Protein AF-A0A2V9VCJ1-F1 (afdb_monomer_lite)

Foldseek 3Di:
DVVVVVVVVVVVVVVVVVVVVLVVVCVVQNPVLSVLVVVCVVVVVLCCCCPVVVVCVVPDPVVVVVNVVVVVVSVVVNVVVVVVSD

Sequence (86 aa):
PASGHLLGVLGGFIWGTGTVFNMVAASLTGVAISYAIGQSAPMVAALWGVLVWKEFAGAGSRSKMYLVLMFVFYGLAILLIAKANG

Radius of gyration: 16.56 Å; chains: 1; bounding box: 29×42×34 Å

Structure (mmCIF, N/CA/C/O backbone):
data_AF-A0A2V9VCJ1-F1
#
_entry.id   AF-A0A2V9VCJ1-F1
#
loop_
_atom_site.group_PDB
_atom_site.id
_atom_site.type_symbol
_atom_site.label_atom_id
_atom_site.label_alt_id
_atom_site.label_comp_id
_atom_site.label_asym_id
_atom_site.label_entity_id
_atom_site.label_seq_id
_atom_site.pdbx_PDB_ins_code
_atom_site.Cartn_x
_atom_site.Cartn_y
_atom_site.Cartn_z
_atom_site.occupancy
_atom_site.B_iso_or_equiv
_atom_site.auth_seq_id
_atom_site.auth_comp_id
_atom_site.auth_asym_id
_atom_site.auth_atom_id
_atom_site.pdbx_PDB_model_num
ATOM 1 N N . PRO A 1 1 ? 0.346 -28.808 13.773 1.00 61.94 1 PRO A N 1
ATOM 2 C CA . PRO A 1 1 ? -1.028 -29.186 13.347 1.00 61.94 1 PRO A CA 1
ATOM 3 C C . PRO A 1 1 ? -1.193 -29.051 11.825 1.00 61.94 1 PRO A C 1
ATOM 5 O O . PRO A 1 1 ? -0.695 -28.084 11.258 1.00 61.94 1 PRO A O 1
ATOM 8 N N . ALA A 1 2 ? -1.879 -29.992 11.164 1.00 67.75 2 ALA A N 1
ATOM 9 C CA . ALA A 1 2 ? -2.047 -30.005 9.702 1.00 67.75 2 ALA A CA 1
ATOM 10 C C . ALA A 1 2 ? -2.670 -28.707 9.133 1.00 67.75 2 ALA A C 1
ATOM 12 O O . ALA A 1 2 ? -2.297 -28.270 8.048 1.00 67.75 2 ALA A O 1
ATOM 13 N N . SER A 1 3 ? -3.529 -28.028 9.904 1.00 70.69 3 SER A N 1
ATOM 14 C CA . SER A 1 3 ? -4.086 -26.711 9.553 1.00 70.69 3 SER A CA 1
ATOM 15 C C . SER A 1 3 ? -3.021 -25.615 9.401 1.00 70.69 3 SER A C 1
ATOM 17 O O . SER A 1 3 ? -3.115 -24.791 8.497 1.00 70.69 3 SER A O 1
ATOM 19 N N . GLY A 1 4 ? -1.972 -25.634 10.230 1.00 72.44 4 GLY A N 1
ATOM 20 C CA . GLY A 1 4 ? -0.846 -24.700 10.128 1.00 72.44 4 GLY A CA 1
ATOM 21 C C . GLY A 1 4 ? 0.021 -24.946 8.891 1.00 72.44 4 GLY A C 1
ATOM 22 O O . GLY A 1 4 ? 0.510 -23.996 8.290 1.00 72.44 4 GLY A O 1
ATOM 23 N N . HIS A 1 5 ? 0.149 -26.205 8.456 1.00 85.00 5 HIS A N 1
ATOM 24 C CA . HIS A 1 5 ? 0.850 -26.534 7.212 1.00 85.00 5 HIS A CA 1
ATOM 25 C C . HIS A 1 5 ? 0.072 -26.052 5.983 1.00 85.00 5 HIS A C 1
ATOM 27 O O . HIS A 1 5 ? 0.677 -25.505 5.068 1.00 85.00 5 HIS A O 1
ATOM 33 N N . LEU A 1 6 ? -1.260 -26.181 5.975 1.00 86.88 6 LEU A N 1
ATOM 34 C CA . LEU A 1 6 ? -2.090 -25.712 4.860 1.00 86.88 6 LEU A CA 1
ATOM 35 C C . LEU A 1 6 ? -2.070 -24.181 4.723 1.00 86.88 6 LEU A C 1
ATOM 37 O O . LEU A 1 6 ? -1.918 -23.663 3.618 1.00 86.88 6 LEU A O 1
ATOM 41 N N . LEU A 1 7 ? -2.152 -23.459 5.845 1.00 85.38 7 LEU A N 1
ATOM 42 C CA . LEU A 1 7 ? -1.980 -22.002 5.868 1.00 85.38 7 LEU A CA 1
ATOM 43 C C . LEU A 1 7 ? -0.569 -21.590 5.425 1.00 85.38 7 LEU A C 1
ATOM 45 O O . LEU A 1 7 ? -0.422 -20.608 4.701 1.00 85.38 7 LEU A O 1
ATOM 49 N N . GLY A 1 8 ? 0.456 -22.362 5.799 1.00 87.25 8 GLY A N 1
ATOM 50 C CA . GLY A 1 8 ? 1.831 -22.156 5.345 1.00 87.25 8 GLY A CA 1
ATOM 51 C C . GLY A 1 8 ? 2.001 -22.345 3.836 1.00 87.25 8 GLY A C 1
ATOM 52 O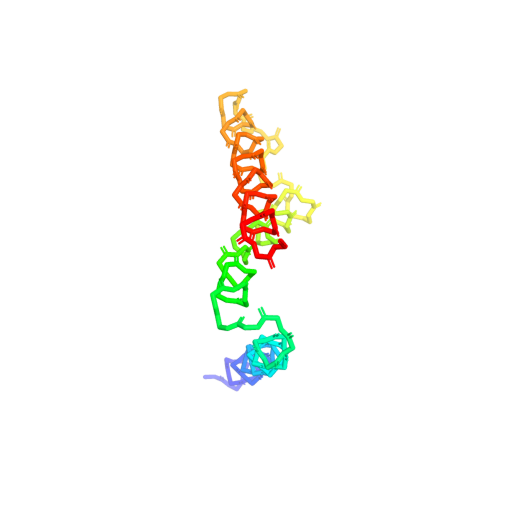 O . GLY A 1 8 ? 2.647 -21.525 3.191 1.00 87.25 8 GLY A O 1
ATOM 53 N N . VAL A 1 9 ? 1.378 -23.372 3.250 1.00 91.44 9 VAL A N 1
ATOM 54 C CA . VAL A 1 9 ? 1.395 -23.603 1.794 1.00 91.44 9 VAL A CA 1
ATOM 55 C C . VAL A 1 9 ? 0.656 -22.489 1.052 1.00 91.44 9 VAL A C 1
ATOM 57 O O . VAL A 1 9 ? 1.175 -21.977 0.063 1.00 91.44 9 VAL A O 1
ATOM 60 N N . LEU A 1 10 ? -0.509 -22.058 1.544 1.00 90.50 10 LEU A N 1
ATOM 61 C CA . LEU A 1 10 ? -1.248 -20.924 0.973 1.00 90.50 10 LEU A CA 1
ATOM 62 C C . LEU A 1 10 ? -0.440 -19.623 1.040 1.00 90.50 10 LEU A C 1
ATOM 64 O O . LEU A 1 10 ? -0.311 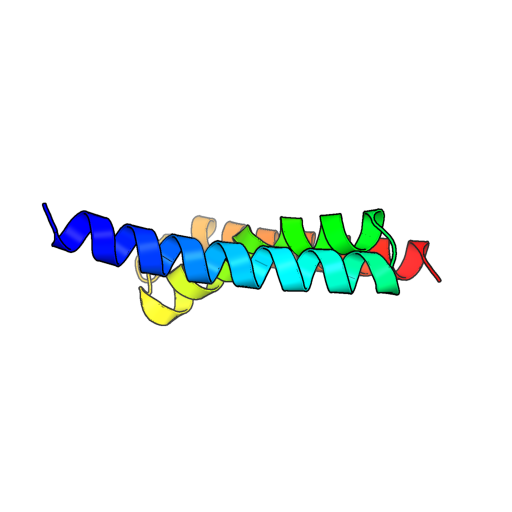-18.929 0.033 1.00 90.50 10 LEU A O 1
ATOM 68 N N . GLY A 1 11 ? 0.150 -19.316 2.198 1.00 87.62 11 GLY A N 1
ATOM 69 C CA . GLY A 1 11 ? 1.020 -18.151 2.365 1.00 87.62 11 GLY A CA 1
ATOM 70 C C . GLY A 1 11 ? 2.248 -18.212 1.455 1.00 87.62 11 GLY A C 1
ATOM 71 O O . GLY A 1 11 ? 2.582 -17.222 0.807 1.00 87.62 11 GLY A O 1
ATOM 72 N N . GLY A 1 12 ? 2.865 -19.390 1.333 1.00 90.25 12 GLY A N 1
ATOM 73 C CA . GLY A 1 12 ? 3.979 -19.633 0.420 1.00 90.25 12 GLY A CA 1
ATOM 74 C C . GLY A 1 12 ? 3.599 -19.441 -1.049 1.00 90.25 12 GLY A C 1
ATOM 75 O O . GLY A 1 12 ? 4.371 -18.857 -1.803 1.00 90.25 12 GLY A O 1
ATOM 76 N N . PHE A 1 13 ? 2.397 -19.856 -1.453 1.00 93.12 13 PHE A N 1
ATOM 77 C CA . PHE A 1 13 ? 1.905 -19.663 -2.818 1.00 93.12 13 PHE A CA 1
ATOM 78 C C . PHE A 1 13 ? 1.638 -18.185 -3.134 1.00 93.12 13 PHE A C 1
ATOM 80 O O . PHE A 1 13 ? 2.023 -17.691 -4.196 1.00 93.12 13 PHE A O 1
ATOM 87 N N . ILE A 1 14 ? 1.040 -17.448 -2.194 1.00 89.00 14 ILE A N 1
ATOM 88 C CA . ILE A 1 14 ? 0.812 -16.002 -2.329 1.00 89.00 14 ILE A CA 1
ATOM 89 C C . ILE A 1 14 ? 2.150 -15.260 -2.415 1.00 89.00 14 ILE A C 1
ATOM 91 O O . ILE A 1 14 ? 2.343 -14.419 -3.292 1.00 89.00 14 ILE A O 1
ATOM 95 N N . TRP A 1 15 ? 3.098 -15.599 -1.540 1.00 89.00 15 TRP A N 1
ATOM 96 C CA . TRP A 1 15 ? 4.416 -14.974 -1.543 1.00 89.00 15 TRP A CA 1
ATOM 97 C C . TRP A 1 15 ? 5.190 -15.294 -2.824 1.00 89.00 15 TRP A C 1
ATOM 99 O O . TRP A 1 15 ? 5.660 -14.382 -3.499 1.00 89.00 15 TRP A O 1
ATOM 109 N N . GLY A 1 16 ? 5.241 -16.570 -3.217 1.00 89.31 16 GLY A N 1
ATOM 110 C CA . GLY A 1 16 ? 5.938 -17.017 -4.421 1.00 89.31 16 GLY A CA 1
ATOM 111 C C . GLY A 1 16 ? 5.399 -16.373 -5.697 1.00 89.31 16 GLY A C 1
ATOM 112 O O . GLY A 1 16 ? 6.178 -15.886 -6.514 1.00 89.31 16 GLY A O 1
ATOM 113 N N . THR A 1 17 ? 4.075 -16.301 -5.859 1.00 89.94 17 THR A N 1
ATOM 114 C CA . THR A 1 17 ? 3.466 -15.624 -7.018 1.00 89.94 17 THR A CA 1
ATOM 115 C C . THR A 1 17 ? 3.772 -14.124 -7.024 1.00 89.94 17 THR A C 1
ATOM 117 O O . THR A 1 17 ? 4.156 -13.587 -8.065 1.00 89.94 17 THR A O 1
ATOM 120 N N . GLY A 1 18 ? 3.709 -13.457 -5.866 1.00 86.25 18 GLY A N 1
ATOM 121 C CA . GLY A 1 18 ? 4.114 -12.056 -5.718 1.00 86.25 18 GLY A CA 1
ATOM 122 C C . GLY A 1 18 ? 5.576 -11.806 -6.105 1.00 86.25 18 GLY A C 1
ATOM 123 O O . GLY A 1 18 ? 5.869 -10.864 -6.844 1.00 86.25 18 GLY A O 1
ATOM 124 N N . THR A 1 19 ? 6.493 -12.674 -5.674 1.00 85.75 19 THR A N 1
ATOM 125 C CA . THR A 1 19 ? 7.917 -12.583 -6.025 1.00 85.75 19 THR A CA 1
ATOM 126 C C . THR A 1 19 ? 8.147 -12.770 -7.522 1.00 85.75 19 THR A C 1
ATOM 128 O O . THR A 1 19 ? 8.894 -11.993 -8.115 1.00 85.75 19 THR A O 1
ATOM 131 N N . VAL A 1 20 ? 7.479 -13.739 -8.159 1.00 87.12 20 VAL A N 1
ATOM 132 C CA . VAL A 1 20 ? 7.584 -13.947 -9.614 1.00 87.12 20 VAL A CA 1
ATOM 133 C C . VAL A 1 20 ? 7.141 -12.695 -10.371 1.00 87.12 20 VAL A C 1
ATOM 135 O O . VAL A 1 20 ? 7.880 -12.215 -11.231 1.00 87.12 20 VAL A O 1
ATOM 138 N N . PHE A 1 21 ? 5.994 -12.106 -10.019 1.00 84.19 21 PHE A N 1
ATOM 139 C CA . PHE A 1 21 ? 5.539 -10.865 -10.654 1.00 84.19 21 PHE A CA 1
ATOM 140 C C . PHE A 1 21 ? 6.501 -9.695 -10.426 1.00 84.19 21 PHE A C 1
ATOM 142 O O . PHE A 1 21 ? 6.752 -8.927 -11.356 1.00 84.19 21 PHE A O 1
ATOM 149 N N . ASN A 1 22 ? 7.087 -9.575 -9.231 1.00 82.00 22 ASN A N 1
ATOM 150 C CA . ASN A 1 22 ? 8.076 -8.536 -8.951 1.00 82.00 22 ASN A CA 1
ATOM 151 C C . ASN A 1 22 ? 9.345 -8.699 -9.810 1.00 82.00 22 ASN A C 1
ATOM 153 O O . ASN A 1 22 ? 9.839 -7.720 -10.374 1.00 82.00 22 ASN A O 1
ATOM 157 N N . MET A 1 23 ? 9.835 -9.929 -9.986 1.00 81.44 23 MET A N 1
ATOM 158 C CA . MET A 1 23 ? 10.996 -10.195 -10.843 1.00 81.44 23 MET A CA 1
ATOM 159 C C . MET A 1 23 ? 10.701 -9.943 -12.328 1.00 81.44 23 MET A C 1
ATOM 161 O O . MET A 1 23 ? 11.534 -9.359 -13.022 1.00 81.44 23 MET A O 1
ATOM 165 N N . VAL A 1 24 ? 9.509 -10.304 -12.814 1.00 83.56 24 VAL A N 1
ATOM 166 C CA . VAL A 1 24 ? 9.082 -9.995 -14.192 1.00 83.56 24 VAL A CA 1
ATOM 167 C C . VAL A 1 24 ? 9.016 -8.481 -14.408 1.00 83.56 24 VAL A C 1
ATOM 169 O O . VAL A 1 24 ? 9.572 -7.980 -15.385 1.00 83.56 24 VAL A O 1
ATOM 172 N N . ALA A 1 25 ? 8.424 -7.732 -13.475 1.00 76.81 25 ALA A N 1
ATOM 173 C CA . ALA A 1 25 ? 8.405 -6.271 -13.538 1.00 76.81 25 ALA A CA 1
ATOM 174 C C . ALA A 1 25 ? 9.828 -5.682 -13.534 1.00 76.81 25 ALA A C 1
ATOM 176 O O . ALA A 1 25 ? 10.129 -4.811 -14.346 1.00 76.81 25 ALA A O 1
ATOM 177 N N . ALA A 1 26 ? 10.736 -6.215 -12.706 1.00 77.38 26 ALA A N 1
ATOM 178 C CA . ALA A 1 26 ? 12.138 -5.782 -12.661 1.00 77.38 26 ALA A CA 1
ATOM 179 C C . ALA A 1 26 ? 12.859 -5.953 -14.002 1.00 77.38 26 ALA A C 1
ATOM 181 O O . ALA A 1 26 ? 13.678 -5.108 -14.361 1.00 77.38 26 ALA A O 1
ATOM 182 N N . SER A 1 27 ? 12.537 -7.013 -14.747 1.00 78.12 27 SER A N 1
ATOM 183 C CA . SER A 1 27 ? 13.122 -7.270 -16.067 1.00 78.12 27 SER A CA 1
ATOM 184 C C . SER A 1 27 ? 12.666 -6.273 -17.142 1.00 78.12 27 SER A C 1
ATOM 186 O O . SER A 1 27 ? 13.399 -6.034 -18.097 1.00 78.12 27 SER A O 1
ATOM 188 N N . LEU A 1 28 ? 11.488 -5.663 -16.967 1.00 77.75 28 LEU A N 1
ATOM 189 C CA . LEU A 1 28 ? 10.878 -4.730 -17.920 1.00 77.75 28 LEU A CA 1
ATOM 190 C C . LEU A 1 28 ? 11.168 -3.261 -17.584 1.00 77.75 28 LEU A C 1
ATOM 192 O O . LEU A 1 28 ? 11.395 -2.460 -18.485 1.00 77.75 28 LEU A O 1
ATOM 196 N N . THR A 1 29 ? 11.146 -2.897 -16.300 1.00 72.81 29 THR A N 1
ATOM 197 C CA . THR A 1 29 ? 11.250 -1.500 -15.838 1.00 72.81 29 THR A CA 1
ATOM 198 C C . THR A 1 29 ? 12.585 -1.176 -15.163 1.00 72.81 29 THR A C 1
ATOM 200 O O . THR A 1 29 ? 12.812 -0.042 -14.756 1.00 72.81 29 THR A O 1
ATOM 203 N N . GLY A 1 30 ? 13.461 -2.167 -14.984 1.00 75.12 30 GLY A N 1
ATOM 204 C CA . GLY A 1 30 ? 14.694 -2.042 -14.208 1.00 75.12 30 GLY A CA 1
ATOM 205 C C . GLY A 1 30 ? 14.501 -2.306 -12.708 1.00 75.12 30 GLY A C 1
ATOM 206 O O . GLY A 1 30 ? 13.416 -2.140 -12.138 1.00 75.12 30 GLY A O 1
ATOM 207 N N . VAL A 1 31 ? 15.592 -2.720 -12.053 1.00 73.12 31 VAL A N 1
ATOM 208 C CA . VAL A 1 31 ? 15.617 -3.165 -10.645 1.00 73.12 31 VAL A CA 1
ATOM 209 C C . VAL A 1 31 ? 15.159 -2.066 -9.681 1.00 73.12 31 VAL A C 1
ATOM 211 O O . VAL A 1 31 ? 14.425 -2.350 -8.738 1.00 73.12 31 VAL A O 1
ATOM 214 N N . ALA A 1 32 ? 15.531 -0.807 -9.935 1.00 74.75 32 ALA A N 1
ATOM 215 C CA . ALA A 1 32 ? 15.178 0.320 -9.069 1.00 74.75 32 ALA A CA 1
ATOM 216 C C . ALA A 1 32 ? 13.660 0.585 -9.027 1.00 74.75 32 ALA A C 1
ATOM 218 O O . ALA A 1 32 ? 13.096 0.767 -7.947 1.00 74.75 32 ALA A O 1
ATOM 219 N N . ILE A 1 33 ? 12.985 0.548 -10.182 1.00 72.19 33 ILE A N 1
ATOM 220 C CA . ILE A 1 33 ? 11.533 0.766 -10.269 1.00 72.19 33 ILE A CA 1
ATOM 221 C C . ILE A 1 33 ? 10.777 -0.417 -9.656 1.00 72.19 33 ILE A C 1
ATOM 223 O O . ILE A 1 33 ? 9.850 -0.216 -8.872 1.00 72.19 33 ILE A O 1
ATOM 227 N N . SER A 1 34 ? 11.197 -1.653 -9.938 1.00 77.19 34 SER A N 1
ATOM 228 C CA . SER A 1 34 ? 10.537 -2.828 -9.356 1.00 77.19 34 SER A CA 1
ATOM 229 C C . SER A 1 34 ? 10.703 -2.916 -7.837 1.00 77.19 34 SER A C 1
ATOM 231 O O . SER A 1 34 ? 9.754 -3.274 -7.133 1.00 77.19 34 SER A O 1
ATOM 233 N N . TYR A 1 35 ? 11.861 -2.513 -7.301 1.00 75.12 35 TYR A N 1
ATOM 234 C CA . TYR A 1 35 ? 12.052 -2.415 -5.855 1.00 75.12 35 TYR A CA 1
ATOM 235 C C . TYR A 1 35 ? 11.107 -1.377 -5.240 1.00 75.12 35 TYR A C 1
ATOM 237 O O . TYR A 1 35 ? 10.443 -1.671 -4.249 1.00 75.12 35 TYR A O 1
ATOM 245 N N . ALA A 1 36 ? 10.966 -0.200 -5.858 1.00 74.25 36 ALA A N 1
ATOM 246 C CA . ALA A 1 36 ? 10.039 0.834 -5.396 1.00 74.25 36 ALA A CA 1
ATOM 247 C C . ALA A 1 36 ? 8.567 0.374 -5.402 1.00 74.25 36 ALA A C 1
ATOM 249 O O . ALA A 1 36 ? 7.829 0.624 -4.445 1.00 74.25 36 ALA A O 1
ATOM 250 N N . ILE A 1 37 ? 8.145 -0.357 -6.438 1.00 73.12 37 ILE A N 1
ATOM 251 C CA . ILE A 1 37 ? 6.805 -0.960 -6.502 1.00 73.12 37 ILE A CA 1
ATOM 252 C C . ILE A 1 37 ? 6.645 -2.025 -5.408 1.00 73.12 37 ILE A C 1
ATOM 254 O O . ILE A 1 37 ? 5.631 -2.039 -4.711 1.00 73.12 37 ILE A O 1
ATOM 258 N N . GLY A 1 38 ? 7.652 -2.877 -5.191 1.00 77.62 38 GLY A N 1
ATOM 259 C CA . GLY A 1 38 ? 7.645 -3.885 -4.125 1.00 77.62 38 GLY A CA 1
ATOM 260 C C . GLY A 1 38 ? 7.530 -3.275 -2.724 1.00 77.62 38 GLY A C 1
ATOM 261 O O . GLY A 1 38 ? 6.769 -3.768 -1.890 1.00 77.62 38 GLY A O 1
ATOM 262 N N . GLN A 1 39 ? 8.192 -2.140 -2.487 1.00 78.94 39 GLN A N 1
ATOM 263 C CA . GLN A 1 39 ? 8.067 -1.377 -1.241 1.00 78.94 39 GLN A CA 1
ATOM 264 C C . GLN A 1 39 ? 6.673 -0.763 -1.042 1.00 78.94 39 GLN A C 1
ATOM 266 O O . GLN A 1 39 ? 6.377 -0.315 0.057 1.00 78.94 39 GLN A O 1
ATOM 271 N N . SER A 1 40 ? 5.792 -0.776 -2.049 1.00 79.75 40 SER A N 1
ATOM 272 C CA . SER A 1 40 ? 4.404 -0.299 -1.932 1.00 79.75 40 SER A CA 1
ATOM 273 C C . SER A 1 40 ? 3.445 -1.346 -1.338 1.00 79.75 40 SER A C 1
ATOM 275 O O . SER A 1 40 ? 2.280 -1.041 -1.077 1.00 79.75 40 SER A O 1
ATOM 277 N N . ALA A 1 41 ? 3.916 -2.564 -1.042 1.00 81.25 41 ALA A N 1
ATOM 278 C CA . ALA A 1 41 ? 3.141 -3.596 -0.342 1.00 81.25 41 ALA A CA 1
ATOM 279 C C . ALA A 1 41 ? 2.457 -3.133 0.974 1.00 81.25 41 ALA A C 1
ATOM 281 O O . ALA A 1 41 ? 1.307 -3.521 1.203 1.00 81.25 41 ALA A O 1
ATOM 282 N N . PRO A 1 42 ? 3.063 -2.265 1.814 1.00 83.88 42 PRO A N 1
ATOM 283 C CA . PRO A 1 42 ? 2.414 -1.715 3.003 1.00 83.88 42 PRO A CA 1
ATOM 284 C C . PRO A 1 42 ? 1.140 -0.924 2.685 1.00 83.88 42 PRO A C 1
ATOM 286 O O . PRO A 1 42 ? 0.208 -0.931 3.484 1.00 83.88 42 PRO A O 1
ATOM 289 N N . MET A 1 43 ? 1.053 -0.275 1.517 1.00 84.00 43 MET A N 1
ATOM 290 C CA . MET A 1 43 ? -0.161 0.435 1.097 1.00 84.00 43 MET A CA 1
ATOM 291 C C . MET A 1 43 ? -1.308 -0.534 0.815 1.00 84.00 43 MET A C 1
ATOM 293 O O . MET A 1 43 ? -2.446 -0.269 1.195 1.00 84.00 43 MET A O 1
ATOM 297 N N . VAL A 1 44 ? -1.012 -1.665 0.168 1.00 85.56 44 VAL A N 1
ATOM 298 C CA . VAL A 1 44 ? -2.005 -2.707 -0.132 1.00 85.56 44 VAL A CA 1
ATOM 299 C C . VAL A 1 44 ? -2.505 -3.345 1.165 1.00 85.56 44 VAL A C 1
ATOM 301 O O . VAL A 1 44 ? -3.712 -3.498 1.350 1.00 85.56 44 VAL A O 1
ATOM 304 N N . ALA A 1 45 ? -1.597 -3.631 2.102 1.00 85.62 45 ALA A N 1
ATOM 305 C CA . ALA A 1 45 ? -1.954 -4.107 3.438 1.00 85.62 45 ALA A CA 1
ATOM 306 C C . ALA A 1 45 ? -2.815 -3.085 4.205 1.00 85.62 45 ALA A C 1
ATOM 308 O O . ALA A 1 45 ? -3.832 -3.451 4.795 1.00 85.62 45 ALA A O 1
ATOM 309 N N . ALA A 1 46 ? -2.466 -1.796 4.146 1.00 86.25 46 ALA A N 1
ATOM 310 C CA . ALA A 1 46 ? -3.251 -0.736 4.774 1.00 86.25 46 ALA A CA 1
ATOM 311 C C . ALA A 1 46 ? -4.653 -0.599 4.149 1.00 86.25 46 ALA A C 1
ATOM 313 O O . ALA A 1 46 ? -5.633 -0.466 4.883 1.00 86.25 46 ALA A O 1
ATOM 314 N N . LEU A 1 47 ? -4.782 -0.687 2.817 1.00 86.00 47 LEU A N 1
ATOM 315 C CA . LEU A 1 47 ? -6.084 -0.699 2.134 1.00 86.00 47 LEU A CA 1
ATOM 316 C C . LEU A 1 47 ? -6.948 -1.874 2.591 1.00 86.00 47 LEU A C 1
ATOM 318 O O . LEU A 1 47 ? -8.132 -1.692 2.862 1.00 86.00 47 LEU A O 1
ATOM 322 N N . TRP A 1 48 ? -6.361 -3.062 2.713 1.00 87.56 48 TRP A N 1
ATOM 323 C CA . TRP A 1 48 ? -7.059 -4.250 3.197 1.00 87.56 48 TRP A CA 1
ATOM 324 C C . TRP A 1 48 ? -7.584 -4.071 4.632 1.00 87.56 48 TRP A C 1
ATOM 326 O O . TRP A 1 48 ? -8.762 -4.333 4.893 1.00 87.56 48 TRP A O 1
ATOM 336 N N . GLY A 1 49 ? -6.760 -3.530 5.536 1.00 84.69 49 GLY A N 1
ATOM 337 C CA . GLY A 1 49 ? -7.168 -3.200 6.909 1.00 84.69 49 GLY A CA 1
ATOM 338 C C . GLY A 1 49 ? -8.285 -2.148 6.973 1.00 84.69 49 GLY A C 1
ATOM 339 O O . GLY A 1 49 ? -9.246 -2.286 7.734 1.00 84.69 49 GLY A O 1
ATOM 340 N N . VAL A 1 50 ? -8.227 -1.123 6.115 1.00 85.56 50 VAL A N 1
ATOM 341 C CA . VAL A 1 50 ? -9.253 -0.066 6.042 1.00 85.56 50 VAL A CA 1
ATOM 342 C C . VAL A 1 50 ? -10.566 -0.567 5.438 1.00 85.56 50 VAL A C 1
ATOM 344 O O . VAL A 1 50 ? -11.633 -0.225 5.946 1.00 85.56 50 VAL A O 1
ATOM 347 N N . LEU A 1 51 ? -10.517 -1.343 4.353 1.00 82.94 51 LEU A N 1
ATOM 348 C CA . LEU A 1 51 ? -11.706 -1.705 3.575 1.00 82.94 51 LEU A CA 1
ATOM 349 C C . LEU A 1 51 ? -12.393 -2.968 4.093 1.00 82.94 51 LEU A C 1
ATOM 351 O O . LEU A 1 51 ? -13.618 -2.981 4.214 1.00 82.94 51 LEU A O 1
ATOM 355 N N . VAL A 1 52 ? -11.624 -4.016 4.400 1.00 87.12 52 VAL A N 1
ATOM 356 C CA . VAL A 1 52 ? -12.185 -5.321 4.776 1.00 87.12 52 VAL A CA 1
ATOM 357 C C . VAL A 1 52 ? -12.386 -5.415 6.284 1.00 87.12 52 VAL A C 1
ATOM 359 O O . VAL A 1 52 ? -13.472 -5.774 6.731 1.00 87.12 52 VAL A O 1
ATOM 362 N N . TRP A 1 53 ? -11.384 -5.019 7.073 1.00 83.25 53 TRP A N 1
ATOM 363 C CA . TRP A 1 53 ? -11.484 -5.046 8.538 1.00 83.25 53 TRP A CA 1
ATOM 364 C C . TRP A 1 53 ? -12.109 -3.781 9.130 1.00 83.25 53 TRP A C 1
ATOM 366 O O . TRP A 1 53 ? -12.547 -3.808 10.279 1.00 83.25 53 TRP A O 1
ATOM 376 N N . LYS A 1 54 ? -12.179 -2.677 8.368 1.00 81.06 54 LYS A N 1
ATOM 377 C CA . LYS A 1 54 ? -12.628 -1.361 8.864 1.00 81.06 54 LYS A CA 1
ATOM 378 C C . L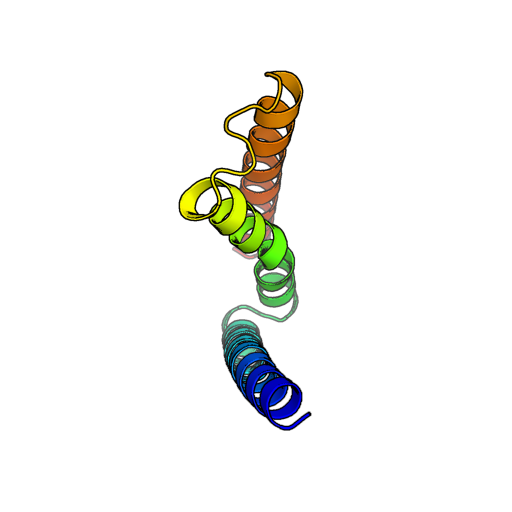YS A 1 54 ? -11.908 -0.954 10.149 1.00 81.06 54 LYS A C 1
ATOM 380 O O . LYS A 1 54 ? -12.485 -0.318 11.031 1.00 81.06 54 LYS A O 1
ATOM 385 N N . GLU A 1 55 ? -10.622 -1.279 10.223 1.00 76.88 55 GLU A N 1
ATOM 386 C CA . GLU A 1 55 ? -9.806 -1.200 11.438 1.00 76.88 55 GLU A CA 1
ATOM 387 C C . GLU A 1 55 ? -9.716 0.233 12.002 1.00 76.88 55 GLU A C 1
ATOM 389 O O . GLU A 1 55 ? -9.571 0.449 13.201 1.00 76.88 55 GLU A O 1
ATOM 394 N N . PHE A 1 56 ? -9.926 1.238 11.144 1.00 75.69 56 PHE A N 1
ATOM 395 C CA . PHE A 1 56 ? -9.900 2.659 11.496 1.00 75.69 56 PHE A CA 1
ATOM 396 C C . PHE A 1 56 ? -11.286 3.290 11.719 1.00 75.69 56 PHE A C 1
ATOM 398 O O . PHE A 1 56 ? -11.381 4.515 11.839 1.00 75.69 56 PHE A O 1
ATOM 405 N N . ALA A 1 57 ? -12.372 2.509 11.790 1.00 71.19 57 ALA A N 1
ATOM 406 C CA . ALA A 1 57 ? -13.729 3.045 11.961 1.00 71.19 57 ALA A CA 1
ATOM 407 C C . ALA A 1 57 ? -13.884 3.877 13.251 1.00 71.19 57 ALA A C 1
ATOM 409 O O . ALA A 1 57 ? -14.445 4.972 13.201 1.00 71.19 57 ALA A O 1
ATOM 410 N N . GLY A 1 58 ? -13.307 3.412 14.366 1.00 73.81 58 GLY A N 1
ATOM 411 C CA . GLY A 1 58 ? -13.280 4.117 15.658 1.00 73.81 58 GLY A CA 1
ATOM 412 C C . GLY A 1 58 ? -12.008 4.931 15.926 1.00 73.81 58 GLY A C 1
ATOM 413 O O . GLY A 1 58 ? -11.865 5.510 17.000 1.00 73.81 58 GLY A O 1
ATOM 414 N N . ALA A 1 59 ? -11.064 4.975 14.983 1.00 77.88 59 ALA A N 1
ATOM 415 C CA . ALA A 1 59 ? -9.798 5.668 15.184 1.00 77.88 59 ALA A CA 1
ATOM 416 C C . ALA A 1 59 ? -9.977 7.195 15.117 1.00 77.88 59 ALA A C 1
ATOM 418 O O . ALA A 1 59 ? -10.685 7.718 14.250 1.00 77.88 59 ALA A O 1
ATOM 419 N N . GLY A 1 60 ? -9.301 7.917 16.018 1.00 80.31 60 GLY A N 1
ATOM 420 C CA . GLY A 1 60 ? -9.346 9.380 16.077 1.00 80.31 60 GLY A CA 1
ATOM 421 C C . GLY A 1 60 ? -8.852 10.051 14.789 1.00 80.31 60 GLY A C 1
ATOM 422 O O . GLY A 1 60 ? -8.067 9.478 14.03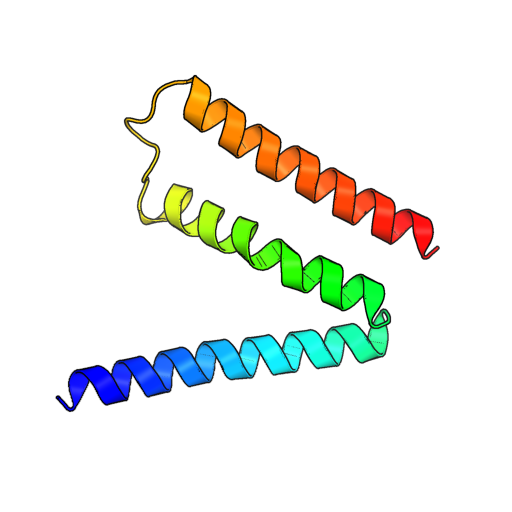0 1.00 80.31 60 GLY A O 1
ATOM 423 N N . SER A 1 61 ? -9.273 11.300 14.550 1.00 78.88 61 SER A N 1
ATOM 424 C CA . SER A 1 61 ? -8.994 12.028 13.297 1.00 78.88 61 SER A CA 1
ATOM 425 C C . SER A 1 61 ? -7.505 12.123 12.942 1.00 78.88 61 SER A C 1
ATOM 427 O O . SER A 1 61 ? -7.163 12.119 11.764 1.00 78.88 61 SER A O 1
ATOM 429 N N . ARG A 1 62 ? -6.605 12.134 13.939 1.00 83.50 62 ARG A N 1
ATOM 430 C CA . ARG A 1 62 ? -5.148 12.112 13.712 1.00 83.50 62 ARG A CA 1
ATOM 431 C C . ARG A 1 62 ? -4.665 10.824 13.041 1.00 83.50 62 ARG A C 1
ATOM 433 O O . ARG A 1 62 ? -3.856 10.902 12.125 1.00 83.50 62 ARG A O 1
ATOM 440 N N . SER A 1 63 ? -5.178 9.658 13.435 1.00 83.44 63 SER A N 1
ATOM 441 C CA . SER A 1 63 ? -4.785 8.379 12.827 1.00 83.44 63 SER A CA 1
ATOM 442 C C . SER A 1 63 ? -5.241 8.291 11.372 1.00 83.44 63 SER A C 1
ATOM 444 O O . SER A 1 63 ? -4.469 7.882 10.510 1.00 83.44 63 SER A O 1
ATOM 446 N N . LYS A 1 64 ? -6.463 8.757 11.077 1.00 80.88 64 LYS A N 1
ATOM 447 C CA . LYS A 1 64 ? -6.966 8.855 9.696 1.00 80.88 64 LYS A CA 1
ATOM 448 C C . LYS A 1 64 ? -6.121 9.824 8.863 1.00 80.88 64 LYS A C 1
ATOM 450 O O . LYS A 1 64 ? -5.808 9.521 7.718 1.00 80.88 64 LYS A O 1
ATOM 455 N N . MET A 1 65 ? -5.692 10.943 9.451 1.00 86.31 65 MET A N 1
ATOM 456 C CA . MET A 1 65 ? -4.811 11.909 8.789 1.00 86.31 65 MET A CA 1
ATOM 457 C C . MET A 1 65 ? -3.437 11.313 8.454 1.00 86.31 65 MET A C 1
ATOM 459 O O . MET A 1 65 ? -2.971 11.486 7.331 1.00 86.31 65 MET A O 1
ATOM 463 N N . TYR A 1 66 ? -2.807 10.572 9.374 1.00 86.62 66 TYR A N 1
ATOM 464 C CA . TYR A 1 66 ? -1.540 9.886 9.089 1.00 86.62 66 TYR A CA 1
ATOM 465 C C . TYR A 1 66 ? -1.679 8.814 8.014 1.00 86.62 66 TYR A C 1
ATOM 467 O O . TYR A 1 66 ? -0.796 8.675 7.171 1.00 86.62 66 TYR A O 1
ATOM 475 N N . LEU A 1 67 ? -2.804 8.101 8.003 1.00 86.19 67 LEU A N 1
ATOM 476 C CA . LEU A 1 67 ? -3.082 7.102 6.983 1.00 86.19 67 LEU A CA 1
ATOM 477 C C . LEU A 1 67 ? -3.205 7.751 5.597 1.00 86.19 67 LEU A C 1
ATOM 479 O O . LEU A 1 67 ? -2.560 7.306 4.656 1.00 86.19 67 LEU A O 1
ATOM 483 N N . VAL A 1 68 ? -3.937 8.863 5.481 1.00 86.25 68 VAL A N 1
ATOM 484 C CA . VAL A 1 68 ? -4.018 9.640 4.231 1.00 86.25 68 VAL A CA 1
ATOM 485 C C . VAL A 1 68 ? -2.645 10.184 3.816 1.00 86.25 68 VAL A C 1
ATOM 487 O O . VAL A 1 68 ? -2.260 10.030 2.658 1.00 86.25 68 VAL A O 1
ATOM 490 N N . LEU A 1 69 ? -1.879 10.766 4.747 1.00 88.56 69 LEU A N 1
ATOM 491 C CA . LEU A 1 69 ? -0.523 11.267 4.483 1.00 88.56 69 LEU A CA 1
ATOM 492 C C . LEU A 1 69 ? 0.405 10.169 3.957 1.00 88.56 69 LEU A C 1
ATOM 494 O O . LEU A 1 69 ? 1.168 10.419 3.027 1.00 88.56 69 LEU A O 1
ATOM 498 N N . MET A 1 70 ? 0.314 8.955 4.504 1.00 88.81 70 MET A N 1
ATOM 499 C CA . MET A 1 70 ? 1.080 7.807 4.023 1.00 88.81 70 MET A CA 1
ATOM 500 C C . MET A 1 70 ? 0.790 7.526 2.542 1.00 88.81 70 MET A C 1
ATOM 502 O O . MET A 1 70 ? 1.735 7.418 1.762 1.00 88.81 70 MET A O 1
ATOM 506 N N . PHE A 1 71 ? -0.484 7.458 2.133 1.00 87.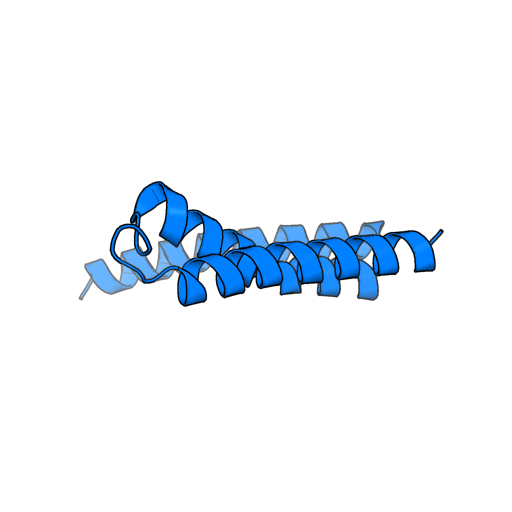31 71 PHE A N 1
ATOM 507 C CA . PHE A 1 71 ? -0.851 7.241 0.725 1.00 87.31 71 PHE A CA 1
ATOM 508 C C . PHE A 1 71 ? -0.376 8.379 -0.185 1.00 87.31 71 PHE A C 1
ATOM 510 O O . PHE A 1 71 ? 0.113 8.116 -1.283 1.00 87.31 71 PHE A O 1
ATOM 517 N N . VAL A 1 72 ? -0.474 9.630 0.275 1.00 89.19 72 VAL A N 1
ATOM 518 C CA . VAL A 1 72 ? -0.020 10.806 -0.483 1.00 89.19 72 VAL A CA 1
ATOM 519 C C . VAL A 1 72 ? 1.495 10.777 -0.698 1.00 89.19 72 VAL A C 1
ATOM 521 O O . VAL A 1 72 ? 1.947 10.919 -1.834 1.00 89.19 72 VAL A O 1
ATOM 524 N N . PHE A 1 73 ? 2.287 10.552 0.355 1.00 88.25 73 PHE A N 1
ATOM 525 C CA . PHE A 1 73 ? 3.747 10.508 0.242 1.00 88.25 73 PHE A CA 1
ATOM 526 C C . PHE A 1 73 ? 4.238 9.328 -0.594 1.00 88.25 73 PHE A C 1
ATOM 528 O O . PHE A 1 73 ? 5.153 9.501 -1.398 1.00 88.25 73 PHE A O 1
ATOM 535 N N . TYR A 1 74 ? 3.616 8.155 -0.463 1.00 84.25 74 TYR A N 1
ATOM 536 C CA . TYR A 1 74 ? 3.945 7.015 -1.316 1.00 84.25 74 TYR A CA 1
ATOM 537 C C . TYR A 1 74 ? 3.596 7.272 -2.786 1.00 84.25 74 TYR A C 1
ATOM 539 O O . TYR A 1 74 ? 4.408 6.990 -3.665 1.00 84.25 74 TYR A O 1
ATOM 547 N N . GLY A 1 75 ? 2.423 7.851 -3.065 1.00 84.00 75 GLY A N 1
ATOM 548 C CA . GLY A 1 75 ? 2.041 8.233 -4.425 1.00 84.00 75 GLY A CA 1
ATOM 549 C C . GLY A 1 75 ? 3.023 9.236 -5.036 1.00 84.00 75 GLY A C 1
ATOM 550 O O . GLY A 1 75 ? 3.464 9.059 -6.171 1.00 84.00 75 GLY A O 1
ATOM 551 N N . LEU A 1 76 ? 3.439 10.239 -4.258 1.00 85.88 76 LEU A N 1
ATOM 552 C CA . LEU A 1 76 ? 4.490 11.186 -4.643 1.00 85.88 76 LEU A CA 1
ATOM 553 C C . LEU A 1 76 ? 5.824 10.489 -4.925 1.00 85.88 76 LEU A C 1
ATOM 555 O O . LEU A 1 76 ? 6.453 10.791 -5.936 1.00 85.88 76 LEU A O 1
ATOM 559 N N . ALA A 1 77 ? 6.246 9.548 -4.080 1.00 83.00 77 ALA A N 1
ATOM 560 C CA . ALA A 1 77 ? 7.484 8.801 -4.287 1.00 83.00 77 ALA A CA 1
ATOM 561 C C . ALA A 1 77 ? 7.456 8.010 -5.605 1.00 83.00 77 ALA A C 1
ATOM 563 O O . ALA A 1 77 ? 8.401 8.098 -6.387 1.00 83.00 77 ALA A O 1
ATOM 564 N N . ILE A 1 78 ? 6.357 7.307 -5.900 1.00 80.00 78 ILE A N 1
ATOM 565 C CA . ILE A 1 78 ? 6.193 6.567 -7.161 1.00 80.00 78 ILE A CA 1
ATOM 566 C C . ILE A 1 78 ? 6.227 7.523 -8.362 1.00 80.00 78 ILE A C 1
ATOM 568 O O . ILE A 1 78 ? 6.921 7.246 -9.339 1.00 80.00 78 ILE A O 1
ATOM 572 N N . LEU A 1 79 ? 5.537 8.668 -8.287 1.00 82.88 79 LEU A N 1
ATOM 573 C CA . LEU A 1 79 ? 5.543 9.681 -9.351 1.00 82.88 79 LEU A CA 1
ATOM 574 C C . LEU A 1 79 ? 6.942 10.253 -9.606 1.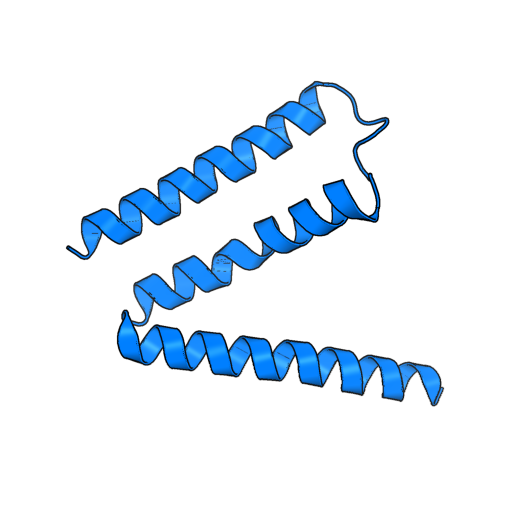00 82.88 79 LEU A C 1
ATOM 576 O O . LEU A 1 79 ? 7.339 10.415 -10.760 1.00 82.88 79 LEU A O 1
ATOM 580 N N . LEU A 1 80 ? 7.697 10.546 -8.545 1.00 83.94 80 LEU A N 1
ATOM 581 C CA . LEU A 1 80 ? 9.069 11.042 -8.653 1.00 83.94 80 LEU A CA 1
ATOM 582 C C . LEU A 1 80 ? 9.994 9.996 -9.283 1.00 83.94 80 LEU A C 1
ATOM 584 O O . LEU A 1 80 ? 10.791 10.341 -10.151 1.00 83.94 80 LEU A O 1
ATOM 588 N N . ILE A 1 81 ? 9.856 8.725 -8.900 1.00 76.75 81 ILE A N 1
ATOM 589 C CA . ILE A 1 81 ? 10.645 7.621 -9.464 1.00 76.75 81 ILE A CA 1
ATOM 590 C C . ILE A 1 81 ? 10.296 7.393 -10.937 1.00 76.75 81 ILE A C 1
ATOM 592 O O . ILE A 1 81 ? 11.199 7.201 -11.750 1.00 76.75 81 ILE A O 1
ATOM 596 N N . ALA A 1 82 ? 9.014 7.455 -11.299 1.00 73.75 82 ALA A N 1
ATOM 597 C CA . ALA A 1 82 ? 8.580 7.351 -12.689 1.00 73.75 82 ALA A CA 1
ATOM 598 C C . ALA A 1 82 ? 9.144 8.499 -13.540 1.00 73.75 82 ALA A C 1
ATOM 600 O O . ALA A 1 82 ? 9.652 8.261 -14.631 1.00 73.75 82 ALA A O 1
ATOM 601 N N . LYS A 1 83 ? 9.117 9.732 -13.019 1.00 76.12 83 LYS A N 1
ATOM 602 C CA . LYS A 1 83 ? 9.648 10.910 -13.717 1.00 76.12 83 LYS A CA 1
ATOM 603 C C . LYS A 1 83 ? 11.178 10.921 -13.809 1.00 76.12 83 LYS A C 1
ATOM 605 O O . LYS A 1 83 ? 11.708 11.495 -14.745 1.00 76.12 83 LYS A O 1
ATOM 610 N N . ALA A 1 84 ? 11.882 10.311 -12.858 1.00 70.06 84 ALA A N 1
ATOM 611 C CA . ALA A 1 84 ? 13.342 10.202 -12.888 1.00 70.06 84 ALA A CA 1
ATOM 612 C C . ALA A 1 84 ? 13.864 9.149 -13.887 1.00 70.06 84 ALA A C 1
ATOM 614 O O . ALA A 1 84 ? 15.052 9.156 -14.192 1.00 70.06 84 ALA A O 1
ATOM 615 N N . ASN A 1 85 ? 13.005 8.238 -14.361 1.00 60.19 85 ASN A N 1
ATOM 616 C CA . ASN A 1 85 ? 13.362 7.175 -15.310 1.00 60.19 85 ASN A CA 1
ATOM 617 C C . ASN A 1 85 ? 12.877 7.431 -16.753 1.00 60.19 85 ASN A C 1
ATOM 619 O O . ASN A 1 85 ? 13.076 6.566 -17.605 1.00 60.19 85 ASN A O 1
ATOM 623 N N . GLY A 1 86 ? 12.228 8.569 -17.022 1.00 49.16 86 GLY A N 1
ATOM 624 C CA . GLY A 1 86 ? 11.901 9.045 -18.374 1.00 49.16 86 GLY A CA 1
ATOM 625 C C . GLY A 1 86 ? 12.816 10.188 -18.780 1.00 49.16 86 GLY A C 1
ATOM 626 O O . GLY A 1 86 ? 13.122 10.273 -19.986 1.00 49.16 86 GLY A O 1
#

pLDDT: mean 81.12, std 7.44, range [49.16, 93.12]

Secondary structure (DSSP, 8-state):
-HHHHHHHHHHHHHHHHHHHHHHHHHHHH-HHHHHHHHTTHHHHHHHHHHHTS-TTTT--HHHHHHHHHHHHHHHHHHHHHHHHT-